Protein AF-A0A960EZ42-F1 (afdb_monomer_lite)

Foldseek 3Di:
DCPVQWADADPDIFGDDPQFDHDDPVVNVVLVVVQVVLVVVDVVVDPPDDDDDDDPSCGRVRNVVSND

Sequence (68 aa):
QYVLGHWAFRRLDLMVDRRVLIPRPETELVAEVALAKAAGLLEAAGRGSALRCADL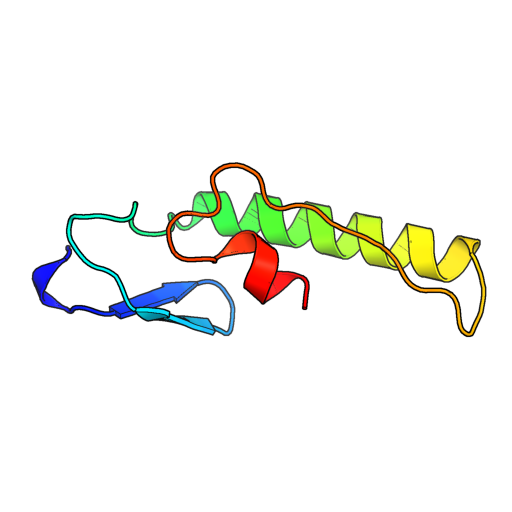GTGSGALGLSLA

Radius of gyration: 13.78 Å; chains: 1; bounding box: 28×18×39 Å

Secondary structure (DSSP, 8-state):
-GGGSEEEETTEEEE--TTSPPPPHHHHHHHHHHHHHHHHHHHHH-TT-------TT-TTTHHHHHH-

pLDDT: mean 93.83, std 4.41, range [64.44, 97.25]

Structure (mmCIF, N/CA/C/O backbone):
data_AF-A0A960EZ42-F1
#
_entry.id   AF-A0A960EZ42-F1
#
loop_
_atom_site.group_PDB
_atom_site.id
_atom_site.type_symbol
_atom_site.label_atom_id
_atom_site.label_alt_id
_atom_site.label_comp_id
_atom_site.label_asym_id
_atom_site.label_entity_id
_atom_site.label_seq_id
_atom_site.pdbx_PDB_ins_code
_atom_site.Cartn_x
_atom_site.Cartn_y
_atom_site.Cartn_z
_atom_site.occupancy
_atom_site.B_iso_or_equiv
_atom_site.auth_seq_id
_atom_site.auth_comp_id
_atom_site.auth_asym_id
_atom_site.auth_atom_id
_atom_site.pdbx_PDB_model_num
ATOM 1 N N . GLN A 1 1 ? 13.469 -2.155 -15.439 1.00 64.44 1 GLN A N 1
ATOM 2 C CA . GLN A 1 1 ? 12.776 -2.819 -14.313 1.00 64.44 1 GLN A CA 1
ATOM 3 C C . GLN A 1 1 ? 11.390 -3.367 -14.690 1.00 64.44 1 GLN A C 1
ATOM 5 O O . GLN A 1 1 ? 11.115 -4.481 -14.288 1.00 64.44 1 GLN A O 1
ATOM 10 N N . TYR A 1 2 ? 10.565 -2.717 -15.528 1.00 84.62 2 TYR A N 1
ATOM 11 C CA . TYR A 1 2 ? 9.247 -3.271 -15.935 1.00 84.62 2 TYR A CA 1
ATOM 12 C C . TYR A 1 2 ? 9.258 -4.575 -16.751 1.00 84.62 2 TYR A C 1
ATOM 14 O O . TYR A 1 2 ? 8.201 -5.138 -16.994 1.00 84.62 2 TYR A O 1
ATOM 22 N N . VAL A 1 3 ? 10.423 -5.052 -17.199 1.00 85.31 3 VAL A N 1
ATOM 23 C CA . VAL A 1 3 ? 10.534 -6.277 -18.014 1.00 85.31 3 VAL A CA 1
ATOM 24 C C . VAL A 1 3 ? 10.008 -7.507 -17.263 1.00 85.31 3 VAL A C 1
ATOM 26 O O . VAL A 1 3 ? 9.515 -8.428 -17.898 1.00 85.31 3 VAL A O 1
ATOM 29 N N . LEU A 1 4 ? 10.068 -7.494 -15.926 1.00 91.25 4 LEU A N 1
ATOM 30 C CA . LEU A 1 4 ? 9.559 -8.581 -15.090 1.00 91.25 4 LEU A CA 1
ATOM 31 C C . LEU A 1 4 ? 8.024 -8.600 -15.001 1.00 91.25 4 LEU A C 1
ATOM 33 O O . LEU A 1 4 ? 7.456 -9.654 -14.766 1.00 91.25 4 LEU A O 1
ATOM 37 N N . GLY A 1 5 ? 7.336 -7.467 -15.185 1.00 93.69 5 GLY A N 1
ATOM 38 C CA . GLY A 1 5 ? 5.868 -7.380 -15.092 1.00 93.69 5 GLY A CA 1
ATOM 39 C C . GLY A 1 5 ? 5.283 -7.492 -13.675 1.00 93.69 5 GLY A C 1
ATOM 40 O O . GLY A 1 5 ? 4.100 -7.221 -13.480 1.00 93.69 5 GLY A O 1
ATOM 41 N N . HIS A 1 6 ? 6.099 -7.841 -12.681 1.00 95.62 6 HIS A N 1
ATOM 42 C CA . HIS A 1 6 ? 5.729 -7.874 -11.270 1.00 95.62 6 HIS A CA 1
ATOM 43 C C . HIS A 1 6 ? 6.877 -7.362 -10.386 1.00 95.62 6 HIS A C 1
ATOM 45 O O . HIS A 1 6 ? 8.024 -7.242 -10.838 1.00 95.62 6 HIS A O 1
ATOM 51 N N . TRP A 1 7 ? 6.558 -6.984 -9.150 1.00 95.62 7 TRP A N 1
ATOM 52 C CA . TRP A 1 7 ? 7.514 -6.443 -8.194 1.00 95.62 7 TRP A CA 1
ATOM 53 C C . TRP A 1 7 ? 7.095 -6.736 -6.754 1.00 95.62 7 TRP A C 1
ATOM 55 O O . TRP A 1 7 ? 5.951 -6.488 -6.368 1.00 95.62 7 TRP A O 1
ATOM 65 N N . ALA A 1 8 ? 8.051 -7.193 -5.946 1.00 95.81 8 ALA A N 1
ATOM 66 C CA . ALA A 1 8 ? 7.833 -7.427 -4.527 1.00 95.81 8 ALA A CA 1
ATOM 67 C C . ALA A 1 8 ? 7.723 -6.100 -3.757 1.00 95.81 8 ALA A C 1
ATOM 69 O O . ALA A 1 8 ? 8.513 -5.177 -3.965 1.00 95.81 8 ALA A O 1
ATOM 70 N N . PHE A 1 9 ? 6.751 -6.023 -2.851 1.00 96.44 9 PHE A N 1
ATOM 71 C CA . PHE A 1 9 ? 6.585 -4.921 -1.907 1.00 96.44 9 PHE A CA 1
ATOM 72 C C . PHE A 1 9 ? 6.072 -5.466 -0.574 1.00 96.44 9 PHE A C 1
ATOM 74 O O . PHE A 1 9 ? 4.951 -5.974 -0.488 1.00 96.44 9 PHE A O 1
ATOM 81 N N . ARG A 1 10 ? 6.878 -5.374 0.486 1.00 93.69 10 ARG A N 1
ATOM 82 C CA . ARG A 1 10 ? 6.617 -6.033 1.777 1.00 93.69 10 ARG A CA 1
ATOM 83 C C . ARG A 1 10 ? 6.316 -7.530 1.593 1.00 93.69 10 ARG A C 1
ATOM 85 O O . ARG A 1 10 ? 7.187 -8.308 1.227 1.00 93.69 10 ARG A O 1
ATOM 92 N N . ARG A 1 11 ? 5.073 -7.942 1.870 1.00 93.94 11 ARG A N 1
ATOM 93 C CA . ARG A 1 11 ? 4.575 -9.326 1.750 1.00 93.94 11 ARG A CA 1
ATOM 94 C C . ARG A 1 11 ? 3.738 -9.542 0.483 1.00 93.94 11 ARG A C 1
ATOM 96 O O . ARG A 1 11 ? 3.071 -10.565 0.371 1.00 93.94 11 ARG A O 1
ATOM 103 N N . LEU A 1 12 ? 3.712 -8.558 -0.412 1.00 95.88 12 LEU A N 1
ATOM 104 C CA . LEU A 1 12 ? 2.904 -8.545 -1.624 1.00 95.88 12 LEU A CA 1
ATOM 105 C C . LEU A 1 12 ? 3.795 -8.744 -2.849 1.00 95.88 12 LEU A C 1
ATOM 107 O O . LEU A 1 12 ? 4.920 -8.245 -2.894 1.00 95.88 12 LEU A O 1
ATOM 111 N N . ASP A 1 13 ? 3.248 -9.415 -3.857 1.00 96.31 13 ASP A N 1
ATOM 112 C CA . ASP A 1 13 ? 3.779 -9.408 -5.216 1.00 96.31 13 ASP A CA 1
ATOM 113 C C . ASP A 1 13 ? 2.794 -8.643 -6.103 1.00 96.31 13 ASP A C 1
ATOM 115 O O . ASP A 1 13 ? 1.629 -9.026 -6.234 1.00 96.31 13 ASP A O 1
ATOM 119 N N . LEU A 1 14 ? 3.231 -7.499 -6.624 1.00 96.19 14 LEU A N 1
ATOM 120 C CA . LEU A 1 14 ? 2.368 -6.536 -7.300 1.00 96.19 14 LEU A CA 1
ATOM 121 C C . LEU A 1 14 ? 2.635 -6.554 -8.797 1.00 96.19 14 LEU A C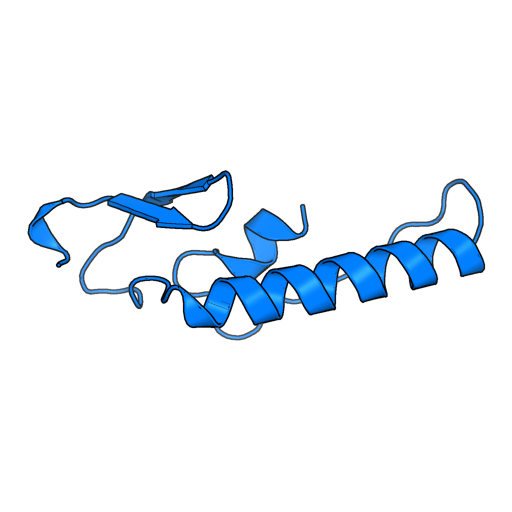 1
ATOM 123 O O . LEU A 1 14 ? 3.780 -6.440 -9.229 1.00 96.19 14 LEU A O 1
ATOM 127 N N . MET A 1 15 ? 1.575 -6.609 -9.599 1.00 96.06 15 MET A N 1
ATOM 128 C CA . MET A 1 15 ? 1.692 -6.409 -11.042 1.00 96.06 15 MET A CA 1
ATOM 129 C C . MET A 1 15 ? 2.133 -4.971 -11.336 1.00 96.06 15 MET A C 1
ATOM 131 O O . MET A 1 15 ? 1.542 -4.012 -10.837 1.00 96.06 15 MET A O 1
ATOM 135 N N . VAL A 1 16 ? 3.156 -4.816 -12.176 1.00 95.88 16 VAL A N 1
ATOM 136 C CA . VAL A 1 16 ? 3.676 -3.507 -12.585 1.00 95.88 16 VAL A CA 1
ATOM 137 C C . VAL A 1 16 ? 3.863 -3.437 -14.092 1.00 95.88 16 VAL A C 1
ATOM 139 O O . VAL A 1 16 ? 4.379 -4.348 -14.733 1.00 95.88 16 VAL A O 1
ATOM 142 N N . ASP A 1 17 ? 3.508 -2.295 -14.666 1.00 94.31 17 ASP A N 1
ATOM 143 C CA . ASP A 1 17 ? 3.811 -1.957 -16.050 1.00 94.31 17 ASP A CA 1
ATOM 144 C C . ASP A 1 17 ? 4.135 -0.465 -16.176 1.00 94.31 17 ASP A C 1
ATOM 146 O O . ASP A 1 17 ? 4.143 0.273 -15.193 1.00 94.31 17 ASP A O 1
ATOM 150 N N . ARG A 1 18 ? 4.403 -0.000 -17.400 1.00 94.25 18 ARG A N 1
ATOM 151 C CA . ARG A 1 18 ? 4.836 1.381 -17.669 1.00 94.25 18 ARG A CA 1
ATOM 152 C C . ARG A 1 18 ? 3.841 2.467 -17.228 1.00 94.25 18 ARG A C 1
ATOM 154 O O . ARG A 1 18 ? 4.211 3.637 -17.254 1.00 94.25 18 ARG A O 1
ATOM 161 N N . ARG A 1 19 ? 2.604 2.111 -16.874 1.00 93.31 19 ARG A N 1
ATOM 162 C CA . ARG A 1 19 ? 1.541 3.029 -16.439 1.00 93.31 19 ARG A CA 1
ATOM 163 C C . ARG A 1 19 ? 1.569 3.294 -14.933 1.00 93.31 19 ARG A C 1
ATOM 165 O O . ARG A 1 19 ? 0.917 4.234 -14.490 1.00 93.31 19 ARG A O 1
ATOM 172 N N . VAL A 1 20 ? 2.304 2.499 -14.154 1.00 94.38 20 VAL A N 1
ATOM 173 C CA . VAL A 1 20 ? 2.409 2.639 -12.692 1.00 94.38 20 VAL A CA 1
ATOM 174 C C . VAL A 1 20 ? 3.859 2.800 -12.272 1.00 94.38 20 VAL A C 1
ATOM 176 O O . VAL A 1 20 ? 4.751 2.273 -12.922 1.00 94.38 20 VAL A O 1
ATOM 179 N N . LEU A 1 21 ? 4.113 3.503 -11.170 1.00 92.12 21 LEU A N 1
ATOM 180 C CA . LEU A 1 21 ? 5.454 3.569 -10.594 1.00 92.12 21 LEU A CA 1
ATOM 181 C C . LEU A 1 21 ? 5.800 2.236 -9.921 1.00 92.12 21 LEU A C 1
ATOM 183 O O . LEU A 1 21 ? 5.008 1.701 -9.144 1.00 92.12 21 LEU A O 1
ATOM 187 N N . ILE A 1 22 ? 7.000 1.719 -10.192 1.00 93.69 22 ILE A N 1
ATOM 188 C CA . ILE A 1 22 ? 7.534 0.558 -9.467 1.00 93.69 22 ILE A CA 1
ATOM 189 C C . ILE A 1 22 ? 7.730 0.951 -7.998 1.00 93.69 22 ILE A C 1
ATOM 191 O O . ILE A 1 22 ? 8.447 1.930 -7.749 1.00 93.69 22 ILE A O 1
ATOM 195 N N . PRO A 1 23 ? 7.138 0.209 -7.042 1.00 92.44 23 PRO A N 1
ATOM 196 C CA . PRO A 1 23 ? 7.334 0.457 -5.620 1.00 92.44 23 PRO A CA 1
ATOM 197 C C . PRO A 1 23 ? 8.819 0.460 -5.256 1.00 92.44 23 PRO A C 1
ATOM 199 O O . PRO A 1 23 ? 9.590 -0.386 -5.715 1.00 92.44 23 PRO A O 1
ATOM 202 N N . ARG A 1 24 ? 9.239 1.434 -4.448 1.00 94.31 24 ARG A N 1
ATOM 203 C CA . ARG A 1 24 ? 10.631 1.558 -4.007 1.00 94.31 24 ARG A CA 1
ATOM 204 C C . ARG A 1 24 ? 10.799 0.956 -2.611 1.00 94.31 24 ARG A C 1
ATOM 206 O O . ARG A 1 24 ? 9.855 1.056 -1.826 1.00 94.31 24 ARG A O 1
ATOM 213 N N . PRO A 1 25 ? 11.966 0.375 -2.279 1.00 90.94 25 PRO A N 1
ATOM 214 C CA . PRO A 1 25 ? 12.227 -0.143 -0.934 1.00 90.94 25 PRO A CA 1
ATOM 215 C C . PRO A 1 25 ? 11.964 0.895 0.166 1.00 90.94 25 PRO A C 1
ATOM 217 O O . PRO A 1 25 ? 11.377 0.587 1.195 1.00 90.94 25 PRO A O 1
ATOM 220 N N . GLU A 1 26 ? 12.298 2.161 -0.081 1.00 92.62 26 GLU A N 1
ATOM 221 C CA . GLU A 1 26 ? 12.073 3.265 0.855 1.00 92.62 26 GLU A CA 1
ATOM 222 C C . GLU A 1 26 ? 10.577 3.524 1.109 1.00 92.62 26 GLU A C 1
ATOM 224 O O . GLU A 1 26 ? 10.197 3.988 2.183 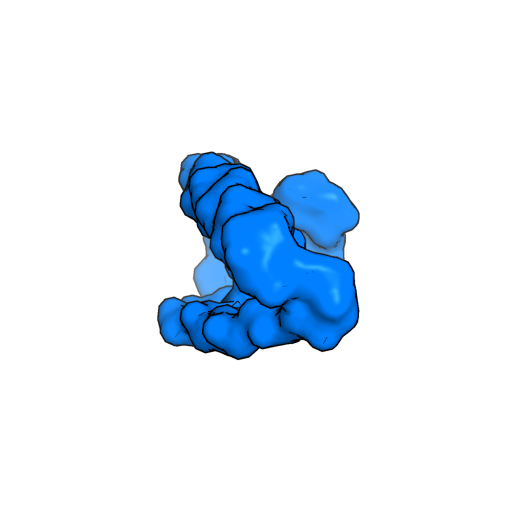1.00 92.62 26 GLU A O 1
ATOM 229 N N . THR A 1 27 ? 9.699 3.192 0.154 1.00 93.25 27 THR A N 1
ATOM 230 C CA . THR A 1 27 ? 8.240 3.299 0.319 1.00 93.25 27 THR A CA 1
ATOM 231 C C . THR A 1 27 ? 7.696 2.255 1.305 1.00 93.25 27 THR A C 1
ATOM 233 O O . THR A 1 27 ? 6.632 2.468 1.888 1.00 93.25 27 THR A O 1
ATOM 236 N N . GLU A 1 28 ? 8.421 1.165 1.579 1.00 95.88 28 GLU A N 1
ATOM 237 C CA . GLU A 1 28 ? 8.008 0.182 2.592 1.00 95.88 28 GLU A CA 1
ATOM 238 C C . GLU A 1 28 ? 8.015 0.761 4.011 1.00 95.88 28 GLU A C 1
ATOM 240 O O . GLU A 1 28 ? 7.172 0.376 4.827 1.00 95.88 28 GLU A O 1
ATOM 245 N N . LEU A 1 29 ? 8.889 1.741 4.275 1.00 96.38 29 LEU A N 1
ATOM 246 C CA . LEU A 1 29 ? 8.923 2.474 5.541 1.00 96.38 29 LEU A CA 1
ATOM 247 C C . LEU A 1 29 ? 7.639 3.289 5.748 1.00 96.38 29 LEU A C 1
ATOM 249 O O . LEU A 1 29 ? 7.106 3.355 6.853 1.00 96.38 29 LEU A O 1
ATOM 253 N N . VAL A 1 30 ? 7.098 3.876 4.676 1.00 95.62 30 VAL A N 1
ATOM 254 C CA . VAL A 1 30 ? 5.834 4.628 4.735 1.00 95.62 30 VAL A CA 1
ATOM 255 C C . VAL A 1 30 ? 4.682 3.699 5.115 1.00 95.62 30 VAL A C 1
ATOM 257 O O . VAL A 1 30 ? 3.874 4.041 5.979 1.00 95.62 30 VAL A O 1
ATOM 260 N N . ALA A 1 31 ? 4.631 2.505 4.518 1.00 96.50 31 ALA A N 1
ATOM 261 C CA . ALA A 1 31 ? 3.642 1.490 4.869 1.00 96.50 31 ALA A CA 1
ATOM 262 C C . ALA A 1 31 ? 3.778 1.026 6.329 1.00 96.50 31 ALA A C 1
ATOM 264 O O . ALA A 1 31 ? 2.768 0.861 7.009 1.00 96.50 31 ALA A O 1
ATOM 265 N N . GLU A 1 32 ? 5.003 0.847 6.830 1.00 96.88 32 GLU A N 1
ATOM 266 C CA . GLU A 1 32 ? 5.246 0.472 8.227 1.00 96.88 32 GLU A CA 1
ATOM 267 C C . GLU A 1 32 ? 4.721 1.528 9.207 1.00 96.88 32 GLU A C 1
ATOM 269 O O . GLU A 1 32 ? 3.957 1.202 10.117 1.00 96.88 32 GLU A O 1
ATOM 274 N N . VAL A 1 33 ? 5.054 2.801 8.978 1.00 97.25 33 VAL A N 1
ATOM 275 C CA . VAL A 1 33 ? 4.573 3.916 9.808 1.00 97.25 33 VAL A CA 1
ATOM 276 C C . VAL A 1 33 ? 3.045 4.024 9.756 1.00 97.25 33 VAL A C 1
ATOM 278 O O . VAL A 1 33 ? 2.402 4.237 10.788 1.00 97.25 33 VAL A O 1
ATOM 281 N N . ALA A 1 34 ? 2.445 3.854 8.575 1.00 96.50 34 ALA A N 1
ATOM 282 C CA . ALA A 1 34 ? 0.996 3.901 8.409 1.00 96.50 34 ALA A CA 1
ATOM 283 C C . ALA A 1 34 ? 0.289 2.763 9.165 1.00 96.50 34 ALA A C 1
ATOM 285 O O . ALA A 1 34 ? -0.693 3.020 9.862 1.00 96.50 34 ALA A O 1
ATOM 286 N N . LEU A 1 35 ? 0.816 1.536 9.089 1.00 96.00 35 LEU A N 1
ATOM 287 C CA . LEU A 1 35 ? 0.299 0.372 9.814 1.00 96.00 35 LEU A CA 1
ATOM 288 C C . LEU A 1 35 ? 0.395 0.551 11.332 1.00 96.00 35 LEU A C 1
ATOM 290 O O . LEU A 1 35 ? -0.586 0.316 12.035 1.00 96.00 35 LEU A O 1
ATOM 294 N N . ALA A 1 36 ? 1.540 1.019 11.837 1.00 97.19 36 ALA A N 1
ATOM 295 C CA . ALA A 1 36 ? 1.721 1.280 13.265 1.00 97.19 36 ALA A CA 1
ATOM 296 C C . ALA A 1 36 ? 0.718 2.328 13.779 1.00 97.19 36 ALA A C 1
ATOM 298 O O . ALA A 1 36 ? 0.097 2.154 14.829 1.00 97.19 36 ALA A O 1
ATOM 299 N N . LYS A 1 37 ? 0.497 3.396 13.004 1.00 96.69 37 LYS A N 1
ATOM 300 C CA . LYS A 1 37 ? -0.486 4.430 13.342 1.00 96.69 37 LYS A CA 1
ATOM 301 C C . LYS A 1 37 ? -1.923 3.907 13.284 1.00 96.69 37 LYS A C 1
ATOM 303 O O . LYS A 1 37 ? -2.715 4.232 14.165 1.00 96.69 37 LYS A O 1
ATOM 308 N N . ALA A 1 38 ? -2.261 3.104 12.276 1.00 95.06 38 ALA A N 1
ATOM 309 C CA . ALA A 1 38 ? -3.577 2.482 12.159 1.00 95.06 38 ALA A CA 1
ATOM 310 C C . ALA A 1 38 ? -3.865 1.542 13.342 1.00 95.06 38 ALA A C 1
ATOM 312 O O . ALA A 1 38 ? -4.950 1.606 13.916 1.00 95.06 38 ALA A O 1
ATOM 313 N N . ALA A 1 39 ? -2.882 0.742 13.763 1.00 94.12 39 ALA A N 1
ATOM 314 C CA . ALA A 1 39 ? -3.006 -0.127 14.931 1.00 94.12 39 ALA A CA 1
AT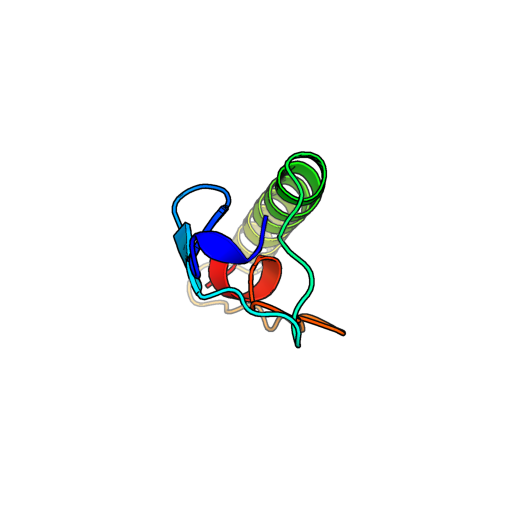OM 315 C C . ALA A 1 39 ? -3.321 0.673 16.206 1.00 94.12 39 ALA A C 1
ATOM 317 O O . ALA A 1 39 ? -4.322 0.396 16.863 1.00 94.12 39 ALA A O 1
ATOM 318 N N . GLY A 1 40 ? -2.553 1.730 16.498 1.00 95.88 40 GLY A N 1
ATOM 319 C CA . GLY A 1 40 ? -2.800 2.569 17.677 1.00 95.88 40 GLY A CA 1
ATOM 320 C C . GLY A 1 40 ? -4.165 3.274 17.659 1.00 95.88 40 GLY A C 1
ATOM 321 O O . GLY A 1 40 ? -4.813 3.410 18.695 1.00 95.88 40 GLY A O 1
ATOM 322 N N . LEU A 1 41 ? -4.643 3.690 16.481 1.00 95.50 41 LEU A N 1
ATOM 323 C CA . LEU A 1 41 ? -5.975 4.287 16.333 1.00 95.50 41 LEU A CA 1
ATOM 324 C C . LEU A 1 41 ? -7.104 3.268 16.559 1.00 95.50 41 LEU A C 1
ATOM 326 O O . LEU A 1 41 ? -8.103 3.611 17.189 1.00 95.50 41 LEU A O 1
ATOM 330 N N . LEU A 1 42 ? -6.954 2.031 16.072 1.00 95.06 42 LEU A N 1
ATOM 331 C CA . LEU A 1 42 ? -7.918 0.950 16.315 1.00 95.06 42 LEU A CA 1
ATOM 332 C C . LEU A 1 42 ? -7.968 0.557 17.793 1.00 95.06 42 LEU A C 1
ATOM 334 O O . LEU A 1 42 ? -9.054 0.373 18.340 1.00 95.06 42 LEU A O 1
ATOM 338 N N . GLU A 1 43 ? -6.810 0.466 18.450 1.00 94.50 43 GLU A N 1
ATOM 339 C CA . GLU A 1 43 ? -6.732 0.193 19.888 1.00 94.50 43 GLU A CA 1
ATOM 340 C C . GLU A 1 43 ? -7.465 1.268 20.698 1.00 94.50 43 GLU A C 1
ATOM 342 O O . GLU A 1 43 ? -8.293 0.938 21.549 1.00 94.50 43 GLU A O 1
ATOM 347 N N . ALA A 1 44 ? -7.234 2.547 20.383 1.00 94.75 44 ALA A N 1
ATOM 348 C CA . ALA A 1 44 ? -7.899 3.666 21.048 1.00 94.75 44 ALA A CA 1
ATOM 349 C C . ALA A 1 44 ? -9.415 3.720 20.780 1.00 94.75 44 ALA A C 1
ATOM 351 O O . ALA A 1 44 ? -10.182 4.117 21.656 1.00 94.75 44 ALA A O 1
ATOM 352 N N . ALA A 1 45 ? -9.859 3.323 19.583 1.00 93.12 45 ALA A N 1
ATOM 353 C CA . ALA A 1 45 ? -11.272 3.315 19.204 1.00 93.12 45 ALA A CA 1
ATOM 354 C C . ALA A 1 45 ? -12.060 2.122 19.785 1.00 93.12 45 ALA A C 1
ATOM 356 O O . ALA A 1 45 ? -13.292 2.141 19.782 1.00 93.12 45 ALA A O 1
ATOM 357 N N . GLY A 1 46 ? -11.373 1.102 20.306 1.00 92.88 46 GLY A N 1
ATOM 358 C CA . GLY A 1 46 ? -11.984 -0.063 20.939 1.00 92.88 46 GLY A CA 1
ATOM 359 C C . GLY A 1 46 ? -12.426 -1.155 19.958 1.00 92.88 46 GLY A C 1
ATOM 360 O O . GLY A 1 46 ? -12.353 -1.027 18.733 1.00 92.88 46 GLY A O 1
ATOM 361 N N . ARG A 1 47 ? -12.873 -2.292 20.510 1.00 89.38 47 ARG A N 1
ATOM 362 C CA . ARG A 1 47 ? -13.206 -3.496 19.727 1.00 89.38 47 ARG A CA 1
ATOM 363 C C . ARG A 1 47 ? -14.409 -3.253 18.810 1.00 89.38 47 ARG A C 1
ATOM 365 O O . ARG A 1 47 ? -15.414 -2.699 19.239 1.00 89.38 47 ARG A O 1
ATOM 372 N N . GLY A 1 48 ? -14.319 -3.733 17.570 1.00 88.06 48 GLY A N 1
ATOM 373 C CA . GLY A 1 48 ? -15.369 -3.571 16.557 1.00 88.06 48 GLY A CA 1
ATOM 374 C C . GLY A 1 48 ? -15.323 -2.235 15.809 1.00 88.06 48 GLY A C 1
ATOM 375 O O . GLY A 1 48 ? -16.153 -2.008 14.932 1.00 88.06 48 GLY A O 1
ATOM 376 N N . SER A 1 49 ? -14.355 -1.368 16.122 1.00 91.00 49 SER A N 1
ATOM 377 C CA . SER A 1 49 ? -14.075 -0.174 15.329 1.00 91.00 49 SER A CA 1
ATOM 378 C C . SER A 1 49 ? -13.423 -0.535 13.988 1.00 91.00 49 SER A C 1
ATOM 380 O O . SER A 1 49 ? -12.751 -1.558 13.851 1.00 91.00 49 SER A O 1
ATOM 382 N N . ALA A 1 50 ? -13.642 0.313 12.984 1.00 91.56 50 ALA A N 1
ATOM 383 C CA . ALA A 1 50 ? -13.029 0.192 11.669 1.00 91.56 50 ALA A CA 1
ATOM 384 C C . ALA A 1 50 ? -12.433 1.539 11.262 1.00 91.56 50 ALA A C 1
ATOM 386 O O . ALA A 1 50 ? -13.066 2.585 11.431 1.00 91.56 50 ALA A O 1
ATOM 387 N N . LEU A 1 51 ? -11.230 1.509 10.694 1.00 93.12 51 LEU A N 1
ATOM 388 C CA . LEU A 1 51 ? -10.609 2.690 10.113 1.00 93.12 51 LEU A CA 1
ATOM 389 C C . LEU A 1 51 ? -10.951 2.794 8.636 1.00 93.12 51 LEU A C 1
ATOM 391 O O . LEU A 1 51 ? -10.978 1.807 7.905 1.00 93.12 51 LEU A O 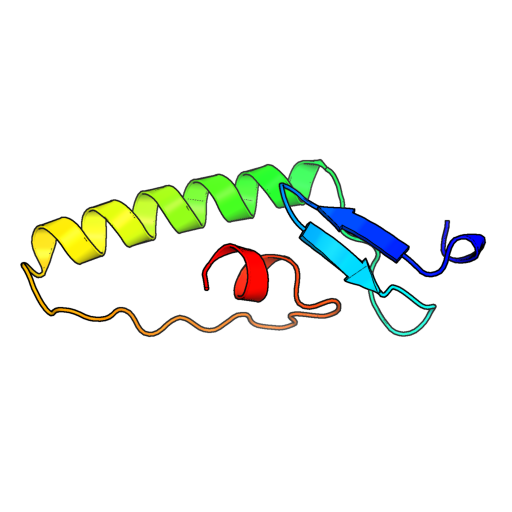1
ATOM 395 N N . ARG A 1 52 ? -11.190 4.027 8.196 1.00 94.25 52 ARG A N 1
ATOM 396 C CA . ARG A 1 52 ? -11.296 4.362 6.780 1.00 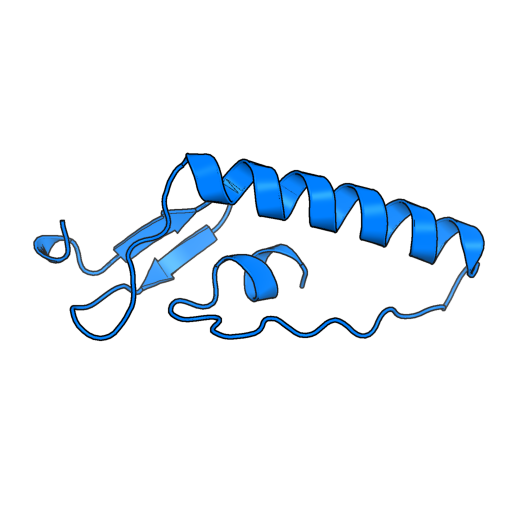94.25 52 ARG A CA 1
ATOM 397 C C . ARG A 1 52 ? -10.009 5.052 6.367 1.00 94.25 52 ARG A C 1
ATOM 399 O O . ARG A 1 52 ? -9.671 6.100 6.913 1.00 94.25 52 ARG A O 1
ATOM 406 N N . CYS A 1 53 ? -9.312 4.462 5.408 1.00 93.81 53 CYS A N 1
ATOM 407 C CA . CYS A 1 53 ? -8.066 4.980 4.862 1.00 93.81 53 CYS A CA 1
ATOM 408 C C . CYS A 1 53 ? -8.254 5.325 3.382 1.00 93.81 53 CYS A C 1
ATOM 410 O O . CYS A 1 53 ? -9.063 4.705 2.694 1.00 93.81 53 CYS A O 1
ATOM 412 N N . ALA A 1 54 ? -7.502 6.313 2.899 1.00 96.19 54 ALA A N 1
ATOM 413 C CA . ALA A 1 54 ? -7.447 6.677 1.490 1.00 96.19 54 ALA A CA 1
ATOM 414 C C . ALA A 1 54 ? -5.985 6.691 1.036 1.00 96.19 54 ALA A C 1
ATOM 416 O O . ALA A 1 54 ? -5.154 7.353 1.658 1.00 96.19 54 ALA A O 1
ATOM 417 N N . ASP A 1 55 ? -5.689 5.965 -0.041 1.00 95.75 55 ASP A N 1
ATOM 418 C CA . ASP A 1 55 ? -4.382 5.960 -0.697 1.00 95.75 55 ASP A CA 1
ATOM 419 C C . ASP A 1 55 ? -4.438 6.867 -1.936 1.00 95.75 55 ASP A C 1
ATOM 421 O O . ASP A 1 55 ? -5.053 6.537 -2.954 1.00 95.75 55 ASP A O 1
ATOM 425 N N . LEU A 1 56 ? -3.865 8.066 -1.817 1.00 96.12 56 LEU A N 1
ATOM 426 C CA . LEU A 1 56 ? -3.934 9.099 -2.847 1.00 96.12 56 LEU A CA 1
ATOM 427 C C . LEU A 1 56 ? -2.779 8.937 -3.834 1.00 96.12 56 LEU A C 1
ATOM 429 O O . LEU A 1 56 ? -1.615 9.018 -3.456 1.00 96.12 56 LEU A O 1
ATOM 433 N N . GLY A 1 57 ? -3.105 8.756 -5.116 1.00 94.50 57 GLY A N 1
ATOM 434 C CA . GLY A 1 57 ? -2.088 8.465 -6.130 1.00 94.50 57 GLY A CA 1
ATOM 435 C C . GLY A 1 57 ? -1.534 7.042 -6.016 1.00 94.50 57 GLY A C 1
ATOM 436 O O . GLY A 1 57 ? -0.364 6.818 -6.306 1.00 94.50 57 GLY A O 1
ATOM 437 N N . THR A 1 58 ? -2.387 6.092 -5.621 1.00 94.56 58 THR A N 1
ATOM 438 C CA . THR A 1 58 ? -2.041 4.704 -5.270 1.00 94.56 58 THR A CA 1
ATOM 439 C C . THR A 1 58 ? -1.182 3.953 -6.301 1.00 94.56 58 THR A C 1
ATOM 441 O O . THR A 1 58 ? -0.434 3.043 -5.944 1.00 94.56 58 THR A O 1
ATOM 444 N N . GLY A 1 59 ? -1.235 4.332 -7.584 1.00 94.94 59 GLY A N 1
ATOM 445 C CA . GLY A 1 59 ? -0.413 3.731 -8.633 1.00 94.94 59 GLY A CA 1
ATOM 446 C C . GLY A 1 59 ? -0.629 2.220 -8.720 1.00 94.94 59 GLY A C 1
ATOM 447 O O . GLY A 1 59 ? -1.694 1.771 -9.129 1.00 94.94 59 GLY A O 1
ATOM 448 N N . SER A 1 60 ? 0.380 1.444 -8.325 1.00 94.81 60 SER A N 1
ATOM 449 C CA . SER A 1 60 ? 0.328 -0.024 -8.256 1.00 94.81 60 SER A CA 1
ATOM 450 C C . SER A 1 60 ? -0.502 -0.580 -7.089 1.00 94.81 60 SER A C 1
ATOM 452 O O . SER A 1 60 ? -0.655 -1.793 -6.989 1.00 94.81 60 SER A O 1
ATOM 454 N N . GLY A 1 61 ? -1.029 0.264 -6.198 1.00 96.06 61 GLY A N 1
ATOM 455 C CA . GLY A 1 61 ? -1.795 -0.187 -5.034 1.00 96.06 61 GLY A CA 1
ATOM 456 C C . GLY A 1 61 ? -0.953 -0.448 -3.789 1.00 96.06 61 GLY A C 1
ATOM 457 O O . GLY A 1 61 ? -1.497 -0.885 -2.781 1.00 96.06 61 GLY A O 1
ATOM 458 N N . ALA A 1 62 ? 0.365 -0.230 -3.840 1.00 97.00 62 ALA A N 1
ATOM 459 C CA . ALA A 1 62 ? 1.304 -0.783 -2.864 1.00 97.00 62 ALA A CA 1
ATOM 460 C C . ALA A 1 62 ? 0.984 -0.426 -1.402 1.00 97.00 62 ALA A C 1
ATOM 462 O O . ALA A 1 62 ? 1.026 -1.297 -0.530 1.00 97.00 62 ALA A O 1
ATOM 463 N N . LEU A 1 63 ? 0.630 0.834 -1.128 1.00 96.81 63 LEU A N 1
ATOM 464 C CA . LEU A 1 63 ? 0.311 1.295 0.225 1.00 96.81 63 LEU A CA 1
ATOM 465 C C . LEU A 1 63 ? -1.085 0.845 0.660 1.00 96.81 63 LEU A C 1
ATOM 467 O O . LEU A 1 63 ? -1.217 0.230 1.716 1.00 96.81 63 LEU A O 1
ATOM 471 N N . GLY A 1 64 ? -2.110 1.100 -0.157 1.00 96.38 64 GLY A N 1
ATOM 472 C CA . GLY A 1 64 ? -3.486 0.704 0.141 1.00 96.38 64 GLY A CA 1
ATOM 473 C C . GLY A 1 64 ? -3.641 -0.801 0.364 1.00 96.38 64 GLY A C 1
ATOM 474 O O . GLY A 1 64 ? -4.245 -1.209 1.351 1.00 96.38 64 GLY A O 1
ATOM 475 N N . LEU A 1 65 ? -3.029 -1.628 -0.489 1.00 96.25 65 LEU A N 1
ATOM 476 C CA . LEU A 1 65 ? -3.037 -3.089 -0.347 1.00 96.25 65 LEU A CA 1
ATOM 477 C C . LEU A 1 65 ? -2.235 -3.572 0.863 1.00 96.25 65 LEU A C 1
ATOM 479 O O . LEU A 1 65 ? -2.535 -4.627 1.403 1.00 96.25 65 LEU A O 1
ATOM 483 N N . SER A 1 66 ? -1.223 -2.821 1.303 1.00 95.81 66 SER A N 1
ATOM 484 C CA . SER A 1 66 ? -0.485 -3.162 2.525 1.00 95.81 66 SER A CA 1
ATOM 485 C C . SER A 1 66 ? -1.270 -2.865 3.801 1.00 95.81 66 SER A C 1
ATOM 487 O O . SER A 1 66 ? -0.939 -3.427 4.843 1.00 95.81 66 SER A O 1
ATOM 489 N N . LEU A 1 67 ? -2.251 -1.958 3.731 1.00 93.25 67 LEU A N 1
ATOM 490 C CA . LEU A 1 67 ? -3.109 -1.553 4.848 1.00 93.25 67 LEU A CA 1
ATOM 491 C C . LEU A 1 67 ? -4.377 -2.410 4.991 1.00 93.25 67 LEU A C 1
ATOM 493 O O . LEU A 1 67 ? -4.993 -2.362 6.055 1.00 93.25 67 LEU A O 1
ATOM 497 N N . ALA A 1 68 ? -4.775 -3.126 3.937 1.00 88.56 68 ALA A N 1
ATOM 498 C CA . ALA A 1 68 ? -5.955 -3.995 3.900 1.00 88.56 68 ALA A CA 1
ATOM 499 C C . ALA A 1 68 ? -5.666 -5.386 4.487 1.00 88.56 68 ALA A C 1
ATOM 501 O O . ALA A 1 68 ? -6.584 -5.930 5.142 1.00 88.56 68 ALA A O 1
#